Protein AF-A0A9W6W4Y9-F1 (afdb_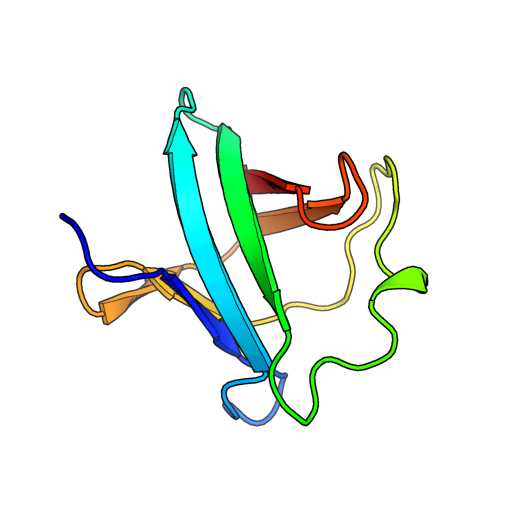monomer_lite)

Foldseek 3Di:
DFAWKFWADPVRDTFKTWDFPDDDPQKTKTFMDGDPPNPPPVPAAQDDPDADPDTWIAHSVRDTDDAKGWHRVDPGMIMMGHD

pLDDT: mean 81.07, std 10.97, range [54.16, 93.06]

Organism: NCBI:txid1785913

Structure (mmCIF, N/CA/C/O backbone):
data_AF-A0A9W6W4Y9-F1
#
_entry.id   AF-A0A9W6W4Y9-F1
#
loop_
_atom_site.group_PDB
_atom_site.id
_atom_site.type_symbol
_atom_site.label_atom_id
_atom_site.label_alt_id
_atom_site.label_comp_id
_atom_site.label_asym_id
_atom_site.label_entity_id
_atom_site.label_seq_id
_atom_site.pdbx_PDB_ins_code
_atom_site.Cartn_x
_atom_site.Cartn_y
_atom_site.Cartn_z
_atom_site.occupancy
_atom_site.B_iso_or_equiv
_atom_site.auth_seq_id
_atom_site.auth_comp_id
_atom_site.auth_asym_id
_atom_site.auth_atom_id
_atom_site.pdbx_PDB_model_num
ATOM 1 N N . MET A 1 1 ? 16.252 -11.694 3.529 1.00 54.22 1 MET A N 1
ATOM 2 C CA . MET A 1 1 ? 14.920 -11.249 3.076 1.00 54.22 1 MET A CA 1
ATOM 3 C C . MET A 1 1 ? 14.632 -9.986 3.855 1.00 54.22 1 MET A C 1
ATOM 5 O O . MET A 1 1 ? 14.676 -10.063 5.077 1.00 54.22 1 MET A O 1
ATOM 9 N N . SER A 1 2 ? 14.489 -8.849 3.176 1.00 69.12 2 SER A N 1
ATOM 10 C CA . SER A 1 2 ? 14.043 -7.593 3.789 1.00 69.12 2 SER A CA 1
ATOM 11 C C . SER A 1 2 ? 12.611 -7.745 4.309 1.00 69.12 2 SER A C 1
ATOM 13 O O . SER A 1 2 ? 11.870 -8.625 3.855 1.00 69.12 2 SER A O 1
ATOM 15 N N . ALA A 1 3 ? 12.242 -6.941 5.306 1.00 81.50 3 ALA A N 1
ATOM 16 C CA . ALA A 1 3 ? 10.865 -6.878 5.783 1.00 81.50 3 ALA A CA 1
ATOM 17 C C . ALA A 1 3 ? 9.947 -6.294 4.685 1.00 81.50 3 ALA A C 1
ATOM 19 O O . ALA A 1 3 ? 10.430 -5.625 3.773 1.00 81.50 3 ALA A O 1
ATOM 20 N 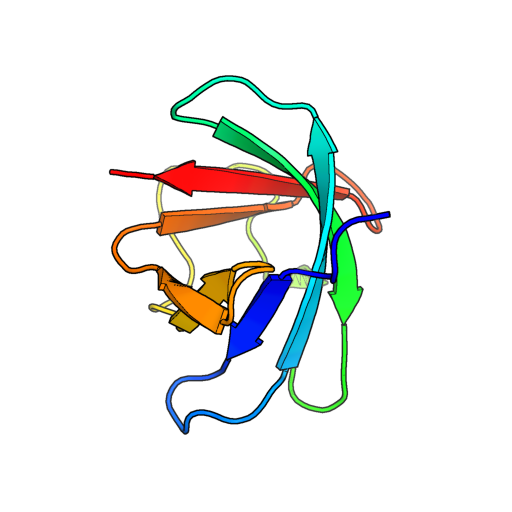N . PRO A 1 4 ? 8.629 -6.561 4.702 1.00 89.50 4 PRO A N 1
ATOM 21 C CA . PRO A 1 4 ? 7.718 -5.893 3.786 1.00 89.50 4 PRO A CA 1
ATOM 22 C C . PRO A 1 4 ? 7.536 -4.430 4.189 1.00 89.50 4 PRO A C 1
ATOM 24 O O . PRO A 1 4 ? 7.402 -4.104 5.370 1.00 89.50 4 PRO A O 1
ATOM 27 N N . TRP A 1 5 ? 7.434 -3.568 3.188 1.00 92.00 5 TRP A N 1
ATOM 28 C CA . TRP A 1 5 ? 7.019 -2.187 3.364 1.00 92.00 5 TRP A CA 1
ATOM 29 C C . TRP A 1 5 ? 5.539 -2.167 3.761 1.00 92.00 5 TRP A C 1
ATOM 31 O O . TRP A 1 5 ? 4.761 -3.036 3.362 1.00 92.00 5 TRP A O 1
ATOM 41 N N . THR A 1 6 ? 5.124 -1.202 4.570 1.00 92.06 6 THR A N 1
ATOM 42 C CA . THR A 1 6 ? 3.767 -1.137 5.121 1.00 92.06 6 THR A CA 1
ATOM 43 C C . THR A 1 6 ? 3.041 0.100 4.626 1.00 92.06 6 THR A C 1
ATOM 45 O O . THR A 1 6 ? 3.501 1.218 4.825 1.00 92.06 6 THR A O 1
ATOM 48 N N . LEU A 1 7 ? 1.863 -0.103 4.045 1.00 88.81 7 LEU A N 1
ATOM 49 C CA . LEU A 1 7 ? 0.964 0.974 3.664 1.00 88.81 7 LEU A CA 1
ATOM 50 C C . LEU A 1 7 ? -0.018 1.271 4.797 1.00 88.81 7 LEU A C 1
ATOM 52 O O . LEU A 1 7 ? -0.650 0.354 5.333 1.00 88.81 7 LEU A O 1
ATOM 56 N N . LEU A 1 8 ? -0.157 2.548 5.133 1.00 86.75 8 LEU A N 1
ATOM 57 C CA . LEU A 1 8 ? -1.041 3.062 6.167 1.00 86.75 8 LEU A CA 1
ATOM 58 C C . LEU A 1 8 ? -2.139 3.934 5.555 1.00 86.75 8 LEU A C 1
ATOM 60 O O . LEU A 1 8 ? -1.886 4.685 4.613 1.00 86.75 8 LEU A O 1
ATOM 64 N N . ASP A 1 9 ? -3.341 3.871 6.122 1.00 82.75 9 ASP A N 1
ATOM 65 C CA . ASP A 1 9 ? -4.402 4.826 5.805 1.00 82.75 9 ASP A CA 1
ATOM 66 C C . ASP A 1 9 ? -4.149 6.213 6.432 1.00 82.75 9 ASP A C 1
ATOM 68 O O . ASP A 1 9 ? -3.182 6.433 7.167 1.00 82.75 9 ASP A O 1
ATOM 72 N N . ALA A 1 10 ? -5.054 7.161 6.170 1.00 79.19 10 ALA A N 1
ATOM 73 C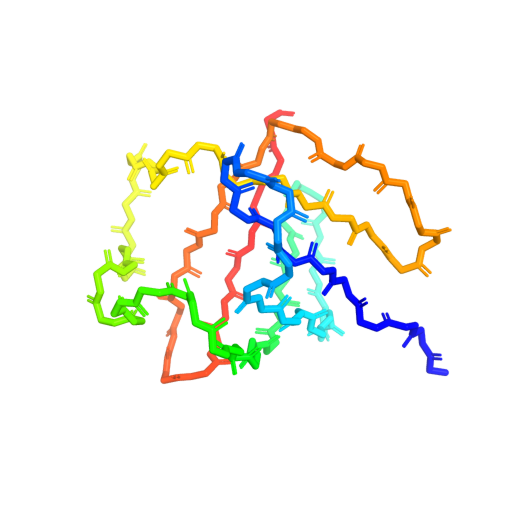 CA . ALA A 1 10 ? -4.992 8.512 6.735 1.00 79.19 10 ALA A CA 1
ATOM 74 C C . ALA A 1 10 ? -5.073 8.549 8.279 1.00 79.19 10 ALA A C 1
ATOM 76 O O . ALA A 1 10 ? -4.701 9.551 8.887 1.00 79.19 10 ALA A O 1
ATOM 77 N N . GLY A 1 11 ? -5.567 7.482 8.915 1.00 82.56 11 GLY A N 1
ATOM 78 C CA . GLY A 1 11 ? -5.606 7.312 10.367 1.00 82.56 11 GLY A CA 1
ATOM 79 C C . GLY A 1 11 ? -4.365 6.621 10.947 1.00 82.56 11 GLY A C 1
ATOM 80 O O . GLY A 1 11 ? -4.284 6.464 12.165 1.00 82.56 11 GLY A O 1
ATOM 81 N N . GLY A 1 12 ? -3.406 6.208 10.110 1.00 84.25 12 GLY A N 1
ATOM 82 C CA . GLY A 1 12 ? -2.206 5.476 10.519 1.00 84.25 12 GLY A CA 1
ATOM 83 C C . GLY A 1 12 ? -2.418 3.969 10.707 1.00 84.25 12 GLY A C 1
ATOM 84 O O . GLY A 1 12 ? -1.530 3.288 11.222 1.00 84.25 12 GLY A O 1
ATOM 85 N N . ALA A 1 13 ? -3.572 3.423 10.316 1.00 87.38 13 ALA A N 1
ATOM 86 C CA . ALA A 1 13 ? -3.830 1.992 10.396 1.00 87.38 13 ALA A CA 1
ATOM 87 C C . ALA A 1 13 ? -3.157 1.253 9.235 1.00 87.38 13 ALA A C 1
ATOM 89 O O . ALA A 1 13 ? -3.194 1.705 8.094 1.00 87.38 13 ALA A O 1
ATOM 90 N N . ARG A 1 14 ? -2.563 0.087 9.515 1.00 89.88 14 ARG A N 1
ATOM 91 C CA . ARG A 1 14 ? -1.931 -0.761 8.493 1.00 89.88 14 ARG A CA 1
ATOM 92 C C . ARG A 1 14 ? -2.991 -1.366 7.589 1.00 89.88 14 ARG A C 1
ATOM 94 O O . ARG A 1 14 ? -3.805 -2.164 8.048 1.00 89.88 14 ARG A O 1
ATOM 101 N N . VAL A 1 15 ? -2.925 -1.035 6.308 1.00 88.31 15 VAL A N 1
ATOM 102 C CA . VAL A 1 15 ? -3.911 -1.463 5.320 1.00 88.31 15 VAL A CA 1
ATOM 103 C C . VAL A 1 15 ? -3.338 -2.367 4.238 1.00 88.31 15 VAL A C 1
ATOM 105 O O . VAL A 1 15 ? -4.082 -3.152 3.666 1.00 88.31 15 VAL A O 1
ATOM 108 N N . ALA A 1 16 ? -2.032 -2.348 3.975 1.00 90.31 16 ALA A N 1
ATOM 109 C CA . ALA A 1 16 ? -1.390 -3.351 3.125 1.00 90.31 16 ALA A CA 1
ATOM 110 C C . ALA A 1 16 ? 0.082 -3.537 3.459 1.00 90.31 16 ALA A C 1
ATOM 112 O O . ALA A 1 16 ? 0.709 -2.709 4.118 1.00 90.31 16 ALA A O 1
ATOM 113 N N . GLU A 1 17 ? 0.628 -4.631 2.949 1.00 92.69 17 GLU A N 1
ATOM 114 C CA . GLU A 1 17 ? 2.058 -4.891 2.906 1.00 92.69 17 GLU A CA 1
ATOM 115 C C . GLU A 1 17 ? 2.535 -4.973 1.459 1.00 92.69 17 GLU A C 1
ATOM 117 O O . GLU A 1 17 ? 1.836 -5.498 0.592 1.00 92.69 17 GLU A O 1
ATOM 122 N N . LEU A 1 18 ? 3.731 -4.458 1.214 1.00 91.31 18 LEU A N 1
ATOM 123 C CA . LEU A 1 18 ? 4.358 -4.327 -0.089 1.00 91.31 18 LEU A CA 1
ATOM 124 C C . LEU A 1 18 ? 5.712 -5.036 -0.035 1.00 91.31 18 LEU A C 1
ATOM 126 O O . LEU A 1 18 ? 6.571 -4.710 0.780 1.00 91.31 18 LEU A O 1
ATOM 130 N N . CYS A 1 19 ? 5.909 -6.021 -0.901 1.00 93.06 19 CYS A N 1
ATOM 131 C CA . CYS A 1 19 ? 7.164 -6.756 -0.997 1.00 93.06 19 CYS A CA 1
ATOM 132 C C . CYS A 1 19 ? 7.885 -6.332 -2.271 1.00 93.06 19 CYS A C 1
ATOM 134 O O . CYS A 1 19 ? 7.424 -6.664 -3.366 1.00 93.06 19 CYS A O 1
ATOM 136 N N . VAL A 1 20 ? 9.013 -5.633 -2.127 1.00 91.50 20 VAL A N 1
ATOM 137 C CA . VAL A 1 20 ? 9.851 -5.211 -3.257 1.00 91.50 20 VAL A CA 1
ATOM 138 C C . VAL A 1 20 ? 10.385 -6.443 -3.985 1.00 91.50 20 VAL A C 1
ATOM 140 O O . VAL A 1 20 ? 11.057 -7.288 -3.393 1.00 91.50 20 VAL A O 1
ATOM 143 N N . THR A 1 21 ? 10.095 -6.545 -5.278 1.00 90.94 21 THR A N 1
ATOM 144 C CA . THR A 1 21 ? 10.623 -7.596 -6.162 1.00 90.94 21 THR A CA 1
ATOM 145 C C . THR A 1 21 ? 11.755 -7.090 -7.051 1.00 90.94 21 THR A C 1
ATOM 147 O O . THR A 1 21 ? 12.485 -7.889 -7.631 1.00 90.94 21 THR A O 1
ATOM 150 N N . GLY A 1 22 ? 11.903 -5.773 -7.163 1.00 89.06 22 GLY A N 1
ATOM 151 C CA . GLY A 1 22 ? 12.933 -5.106 -7.949 1.00 89.06 22 GLY A CA 1
ATOM 152 C C . GLY A 1 22 ? 12.489 -3.699 -8.325 1.00 89.06 22 GLY A C 1
ATOM 153 O O . GLY A 1 22 ? 11.361 -3.305 -8.050 1.00 89.06 22 GLY A O 1
ATOM 154 N N . GLY A 1 23 ? 13.365 -2.936 -8.958 1.00 87.56 23 GLY A N 1
ATOM 155 C CA . GLY A 1 23 ? 13.072 -1.581 -9.405 1.00 87.56 23 GLY A CA 1
ATOM 156 C C . GLY A 1 23 ? 14.329 -0.736 -9.451 1.00 87.56 23 GLY A C 1
ATOM 157 O O . GLY A 1 23 ? 15.332 -1.075 -8.826 1.00 87.56 23 GLY A O 1
ATOM 158 N N . ASP A 1 24 ? 14.241 0.355 -10.197 1.00 86.19 24 ASP A N 1
ATOM 159 C CA . ASP A 1 24 ? 15.290 1.350 -10.339 1.00 86.19 24 ASP A CA 1
ATOM 160 C C . ASP A 1 24 ? 14.701 2.719 -10.021 1.00 86.19 24 ASP A C 1
ATOM 162 O O . ASP A 1 24 ? 13.647 3.091 -10.546 1.00 86.19 24 ASP A O 1
ATOM 166 N N . PHE A 1 25 ? 15.392 3.492 -9.181 1.00 80.50 25 PHE A N 1
ATOM 167 C CA . PHE A 1 25 ? 14.937 4.821 -8.779 1.00 80.50 25 PHE A CA 1
ATOM 168 C C . PHE A 1 25 ? 14.588 5.695 -10.007 1.00 80.50 25 PHE A C 1
ATOM 170 O O . PHE A 1 25 ? 15.394 5.779 -10.939 1.00 80.50 25 PHE A O 1
ATOM 177 N N . PRO A 1 26 ? 13.419 6.374 -10.030 1.00 85.19 26 PRO A N 1
ATOM 178 C CA . PRO A 1 26 ? 12.492 6.612 -8.915 1.00 85.19 26 PRO A CA 1
ATOM 179 C C . PRO A 1 26 ? 11.378 5.565 -8.752 1.00 85.19 26 PRO A C 1
ATOM 181 O O . PRO A 1 26 ? 10.411 5.834 -8.047 1.00 85.19 26 PRO A O 1
ATOM 184 N N . TRP A 1 27 ? 11.471 4.408 -9.405 1.00 86.06 27 TRP A N 1
ATOM 185 C CA . TRP A 1 27 ? 10.460 3.354 -9.379 1.00 86.06 27 TRP A CA 1
ATOM 186 C C . TRP A 1 27 ? 10.883 2.156 -8.533 1.00 86.06 27 TRP A C 1
ATOM 188 O O . TRP A 1 27 ? 11.988 1.635 -8.657 1.00 86.06 27 TRP A O 1
ATOM 198 N N . LEU A 1 28 ? 9.950 1.655 -7.733 1.00 90.56 28 LEU A N 1
ATOM 199 C CA . LEU A 1 28 ? 10.014 0.321 -7.155 1.00 90.56 28 LEU A CA 1
ATOM 200 C C . LEU A 1 28 ? 8.825 -0.502 -7.642 1.00 90.56 28 LEU A C 1
ATOM 202 O O . LEU A 1 28 ? 7.732 0.017 -7.872 1.00 90.56 28 LEU A O 1
ATOM 206 N N . HIS A 1 29 ? 9.052 -1.799 -7.800 1.00 90.19 29 HIS A N 1
ATOM 207 C CA . HIS A 1 29 ? 8.047 -2.783 -8.163 1.00 90.19 29 HIS A CA 1
ATOM 208 C C . HIS A 1 29 ? 7.958 -3.841 -7.081 1.00 90.19 29 HIS A C 1
ATOM 210 O O . HIS A 1 29 ? 8.944 -4.196 -6.425 1.00 90.19 29 HIS A O 1
ATOM 216 N N . GLY A 1 30 ? 6.761 -4.377 -6.917 1.00 91.69 30 GLY A N 1
ATOM 217 C CA . GLY A 1 30 ? 6.538 -5.380 -5.909 1.00 91.69 30 GLY A CA 1
ATOM 218 C C . GLY A 1 30 ? 5.220 -6.098 -6.043 1.00 91.69 30 GLY A C 1
ATOM 219 O O . GLY A 1 30 ? 4.388 -5.828 -6.912 1.00 91.69 30 GLY A O 1
ATOM 220 N N . THR A 1 31 ? 5.039 -7.011 -5.106 1.00 91.75 31 THR A N 1
ATOM 221 C CA . THR A 1 31 ? 3.730 -7.588 -4.830 1.00 91.75 31 THR A CA 1
ATOM 222 C C . THR A 1 31 ? 3.086 -6.841 -3.680 1.00 91.75 31 THR A C 1
ATOM 224 O O . THR A 1 31 ? 3.774 -6.305 -2.810 1.00 91.75 31 THR A O 1
ATOM 227 N N . ILE A 1 32 ? 1.762 -6.820 -3.671 1.00 89.62 32 ILE A N 1
ATOM 228 C CA . ILE A 1 32 ? 0.985 -6.250 -2.578 1.00 89.62 32 ILE A CA 1
ATOM 229 C C . ILE A 1 32 ? 0.100 -7.306 -1.939 1.00 89.62 32 ILE A C 1
ATOM 231 O O . ILE A 1 32 ? -0.511 -8.146 -2.603 1.00 89.62 32 ILE A O 1
ATOM 235 N N . ARG A 1 33 ? 0.010 -7.230 -0.618 1.00 91.31 33 ARG A N 1
ATOM 236 C CA . ARG A 1 33 ? -0.879 -8.027 0.209 1.00 91.31 33 ARG A CA 1
ATOM 237 C C . ARG A 1 33 ? -1.851 -7.091 0.929 1.00 91.31 33 ARG A C 1
ATOM 239 O O . ARG A 1 33 ? -1.469 -6.491 1.936 1.00 91.31 33 ARG A O 1
ATOM 246 N N . PRO A 1 34 ? -3.094 -6.952 0.435 1.00 87.94 34 PRO A N 1
ATOM 247 C CA . PRO A 1 34 ? -4.126 -6.180 1.118 1.00 87.94 34 PRO A CA 1
ATOM 248 C C . PRO A 1 34 ? -4.428 -6.758 2.507 1.00 87.94 34 PRO A C 1
ATOM 250 O O . PRO A 1 34 ? -4.510 -7.976 2.682 1.00 87.94 34 PRO A O 1
ATOM 253 N N . LEU A 1 35 ? -4.613 -5.880 3.488 1.00 89.50 35 LEU A N 1
ATOM 254 C CA . LEU A 1 35 ? -5.064 -6.190 4.844 1.00 89.50 35 LEU A CA 1
ATOM 255 C C . LEU A 1 35 ? -6.497 -5.661 5.047 1.00 89.50 35 LEU A C 1
ATOM 257 O O . LEU A 1 35 ? -7.007 -4.895 4.221 1.00 89.50 35 LEU A O 1
ATOM 261 N N . PRO A 1 36 ? -7.190 -6.054 6.133 1.00 86.38 36 PRO A N 1
ATOM 262 C CA . PRO A 1 36 ? -8.477 -5.456 6.470 1.00 86.38 36 PRO A CA 1
ATOM 263 C C . PRO A 1 36 ? -8.371 -3.925 6.541 1.00 86.38 36 PRO A C 1
ATOM 265 O O . PRO A 1 36 ? -7.522 -3.404 7.256 1.00 86.38 36 PRO A O 1
ATOM 268 N N . GLY A 1 37 ? -9.228 -3.216 5.804 1.00 79.00 37 GLY A N 1
ATOM 269 C CA . GLY A 1 37 ? -9.228 -1.747 5.755 1.00 79.00 37 GLY A CA 1
ATOM 270 C C . GLY A 1 37 ? -8.588 -1.128 4.508 1.00 79.00 37 GLY A C 1
ATOM 271 O O . GLY A 1 37 ? -8.736 0.069 4.312 1.00 79.00 37 GLY A O 1
ATOM 272 N N . PHE A 1 38 ? -7.978 -1.920 3.618 1.00 79.62 38 PHE A N 1
ATOM 273 C CA . PHE A 1 38 ? -7.364 -1.448 2.360 1.00 79.62 38 PHE A CA 1
ATOM 274 C C . PHE A 1 38 ? -8.292 -0.732 1.367 1.00 79.62 38 PHE A C 1
ATOM 276 O O . PHE A 1 38 ? -7.830 -0.191 0.367 1.00 79.62 38 PHE A O 1
ATOM 283 N N . GLY A 1 39 ? -9.598 -0.704 1.622 1.00 73.12 39 GLY A N 1
ATOM 284 C CA . GLY A 1 39 ? -10.571 -0.311 0.612 1.00 73.12 39 GLY A CA 1
ATOM 285 C C . GLY A 1 39 ? -10.572 -1.288 -0.574 1.00 73.12 39 GLY A C 1
ATOM 286 O O . GLY A 1 39 ? -9.876 -2.313 -0.566 1.00 73.12 39 GLY A O 1
ATOM 287 N N . PRO A 1 40 ? -11.402 -1.041 -1.593 1.00 69.62 40 PRO A N 1
ATOM 288 C CA . PRO A 1 40 ? -11.460 -1.899 -2.762 1.00 69.62 40 PRO A CA 1
ATOM 289 C C . PRO A 1 40 ? -10.156 -1.782 -3.559 1.00 69.62 40 PRO A C 1
ATOM 291 O O . PRO A 1 40 ? -9.884 -0.778 -4.202 1.00 69.62 40 PRO A O 1
ATOM 294 N N . TRP A 1 41 ? -9.371 -2.857 -3.593 1.00 69.62 41 TRP A N 1
ATOM 295 C CA . TRP A 1 41 ? -8.181 -2.992 -4.448 1.00 69.62 41 TRP A CA 1
ATOM 296 C C . TRP A 1 41 ? -8.445 -2.652 -5.933 1.00 69.62 41 TRP A C 1
ATOM 298 O O . TRP A 1 41 ? -7.557 -2.186 -6.643 1.00 69.62 41 TRP A O 1
ATOM 308 N N . ALA A 1 42 ? -9.683 -2.850 -6.398 1.00 65.19 42 ALA A N 1
ATOM 309 C CA . ALA A 1 42 ? -10.124 -2.497 -7.746 1.00 65.19 42 ALA A CA 1
ATOM 310 C C . ALA A 1 42 ? -10.217 -0.981 -8.009 1.00 65.19 42 ALA A C 1
ATOM 312 O O . ALA A 1 42 ? -10.300 -0.591 -9.167 1.00 65.19 42 ALA A O 1
ATOM 313 N N . GLU A 1 43 ? -10.214 -0.146 -6.968 1.00 70.06 43 GLU A N 1
ATOM 314 C CA . GLU A 1 43 ? -10.235 1.317 -7.090 1.00 70.06 43 GLU A CA 1
ATOM 315 C C . GLU A 1 43 ? -8.836 1.919 -7.250 1.00 70.06 43 GLU A C 1
ATOM 317 O O . GLU A 1 43 ? -8.719 3.106 -7.554 1.00 70.06 43 GLU A O 1
ATOM 322 N N . LEU A 1 44 ? -7.769 1.125 -7.084 1.00 72.06 44 LEU A N 1
ATOM 323 C CA . LEU A 1 44 ? -6.442 1.595 -7.458 1.00 72.06 44 LEU A CA 1
ATOM 324 C C . LEU A 1 44 ? -6.372 1.801 -8.973 1.00 72.06 44 LEU A C 1
ATOM 326 O O . LEU A 1 44 ? -6.810 0.926 -9.728 1.00 72.06 44 LEU A O 1
ATOM 330 N N . PRO A 1 45 ? -5.763 2.903 -9.430 1.00 67.56 45 PRO A N 1
ATOM 331 C CA . PRO A 1 45 ? -5.578 3.123 -10.848 1.00 67.56 45 PRO A CA 1
ATOM 332 C C . PRO A 1 45 ? -4.684 2.032 -11.444 1.00 67.56 45 PRO A C 1
ATOM 334 O O . PRO A 1 45 ? -3.596 1.748 -10.934 1.00 67.56 45 PRO A O 1
ATOM 337 N N . GLU A 1 46 ? -5.149 1.427 -12.540 1.00 67.88 46 GLU A N 1
ATOM 338 C CA . GLU A 1 46 ? -4.358 0.456 -13.307 1.00 67.88 46 GLU A CA 1
ATOM 339 C C . GLU A 1 46 ? -3.130 1.139 -13.920 1.00 67.88 46 GLU A C 1
ATOM 341 O O . GLU A 1 46 ? -2.024 0.621 -13.852 1.00 67.88 46 GLU A O 1
ATOM 346 N N . VAL A 1 47 ? -3.297 2.350 -14.454 1.00 63.47 47 VAL A N 1
ATOM 347 C CA . VAL A 1 47 ? -2.208 3.239 -14.872 1.00 63.47 47 VAL A CA 1
ATOM 348 C C . VAL A 1 47 ? -2.781 4.661 -14.878 1.00 63.47 47 VAL A C 1
ATOM 350 O O . VAL A 1 47 ? -3.582 4.981 -15.754 1.00 63.47 47 VAL A O 1
ATOM 353 N N . SER A 1 48 ? -2.452 5.520 -13.912 1.00 54.16 48 SER A N 1
ATOM 354 C CA . SER A 1 48 ? -2.858 6.935 -13.973 1.00 54.16 48 SER A CA 1
ATOM 355 C C . SER A 1 48 ? -1.761 7.874 -13.477 1.00 54.16 48 SER A C 1
ATOM 357 O O . SER A 1 48 ? -0.985 7.537 -12.585 1.00 54.16 48 SER A O 1
ATOM 359 N N . ASP A 1 49 ? -1.752 9.074 -14.059 1.00 55.41 49 ASP A N 1
ATOM 360 C CA . ASP A 1 49 ? -1.007 10.256 -13.603 1.00 55.41 49 ASP A CA 1
ATOM 361 C C . ASP A 1 49 ? -1.652 10.932 -12.367 1.00 55.41 49 ASP A C 1
ATOM 363 O O . ASP A 1 49 ? -1.103 11.893 -11.833 1.00 55.41 49 ASP A O 1
ATOM 367 N N . GLU A 1 50 ? -2.802 10.442 -11.882 1.00 54.38 50 GLU A N 1
ATOM 368 C CA . GLU A 1 50 ? -3.491 10.968 -10.693 1.00 54.38 50 GLU A CA 1
ATOM 369 C C . GLU A 1 50 ? -3.642 9.893 -9.611 1.00 54.38 50 GLU A C 1
ATOM 371 O O . GLU A 1 50 ? -4.339 8.890 -9.780 1.00 54.38 50 GLU A O 1
ATOM 376 N N . SER A 1 51 ? -2.937 10.130 -8.505 1.00 57.16 51 SER A N 1
ATOM 377 C CA . SER A 1 51 ? -2.764 9.270 -7.337 1.00 57.16 51 SER A CA 1
ATOM 378 C C . SER A 1 51 ? -4.004 9.186 -6.441 1.00 57.16 51 SER A C 1
ATOM 380 O O . SER A 1 51 ? -4.692 10.180 -6.214 1.00 57.16 51 SER A O 1
ATOM 382 N N . VAL A 1 52 ? -4.202 8.021 -5.819 1.00 56.72 52 VAL A N 1
ATOM 383 C CA . VAL A 1 52 ? -5.057 7.841 -4.628 1.00 56.72 52 VAL A CA 1
ATOM 384 C C . VAL A 1 52 ? -4.528 8.752 -3.497 1.00 56.72 52 VAL A C 1
ATOM 386 O O . VAL A 1 52 ? -3.309 8.940 -3.431 1.00 56.72 52 VAL A O 1
ATOM 389 N N . PRO A 1 53 ? -5.387 9.359 -2.641 1.00 54.44 53 PRO A N 1
ATOM 390 C CA . PRO A 1 53 ? -4.970 10.240 -1.539 1.00 54.44 53 PRO A CA 1
ATOM 391 C C . PRO A 1 53 ? -3.817 9.649 -0.719 1.00 54.44 53 PRO A C 1
ATOM 393 O O . PRO A 1 53 ? -3.708 8.424 -0.655 1.00 54.44 53 PRO A O 1
ATOM 396 N N . PRO A 1 54 ? -2.970 10.489 -0.088 1.00 56.34 54 PRO A N 1
ATOM 397 C CA . PRO A 1 54 ? -1.707 10.049 0.485 1.00 56.34 54 PRO A CA 1
ATOM 398 C C . PRO A 1 54 ? -1.958 8.990 1.553 1.00 56.34 54 PRO A C 1
ATOM 400 O O . PRO A 1 54 ? -2.392 9.274 2.668 1.00 56.34 54 PRO A O 1
ATOM 403 N N . LEU A 1 55 ? -1.685 7.754 1.170 1.00 70.06 55 LEU A N 1
ATOM 404 C CA . LEU A 1 55 ? -1.406 6.679 2.093 1.00 70.06 55 LEU A CA 1
ATOM 405 C C . LEU A 1 55 ? 0.011 6.944 2.609 1.00 70.06 55 LEU A C 1
ATOM 407 O O . LEU A 1 55 ? 0.866 7.399 1.850 1.00 70.06 55 LEU A O 1
ATOM 411 N N . SER A 1 56 ? 0.268 6.727 3.893 1.00 83.50 56 SER A N 1
ATOM 412 C CA . SER A 1 56 ? 1.643 6.803 4.399 1.00 83.50 56 SER A CA 1
ATOM 413 C C . SER A 1 56 ? 2.309 5.462 4.129 1.00 83.50 56 SER A C 1
ATOM 415 O O . SER A 1 56 ? 1.717 4.420 4.399 1.00 83.50 56 SER A O 1
ATOM 417 N N . LEU A 1 57 ? 3.520 5.462 3.589 1.00 87.06 57 LEU A N 1
ATOM 418 C CA . LEU A 1 57 ? 4.291 4.242 3.371 1.00 87.06 57 LEU A CA 1
ATOM 419 C C . LEU A 1 57 ? 5.412 4.201 4.397 1.00 87.06 57 LEU A C 1
ATOM 421 O O . LEU A 1 57 ? 6.013 5.222 4.704 1.00 87.06 57 LEU A O 1
ATOM 425 N N . VAL A 1 58 ? 5.655 3.030 4.957 1.00 89.75 58 VAL A N 1
ATOM 426 C CA . VAL A 1 58 ? 6.777 2.766 5.850 1.00 89.75 58 VAL A CA 1
ATOM 427 C C . VAL A 1 58 ? 7.651 1.741 5.153 1.00 89.75 58 VAL A C 1
ATOM 429 O O . VAL A 1 58 ? 7.126 0.713 4.717 1.00 89.75 58 VAL A O 1
ATOM 432 N N . ASP A 1 59 ? 8.935 2.028 4.990 1.00 89.00 59 ASP A N 1
ATOM 433 C CA . ASP A 1 59 ? 9.853 1.098 4.338 1.00 89.00 59 ASP A CA 1
ATOM 434 C C . ASP A 1 59 ? 10.203 -0.108 5.229 1.00 89.00 59 ASP A C 1
ATOM 436 O O . ASP A 1 59 ? 9.639 -0.309 6.310 1.00 89.00 59 ASP A O 1
ATOM 440 N N . ASP A 1 60 ? 11.099 -0.970 4.752 1.00 88.69 60 ASP A N 1
ATOM 441 C CA . ASP A 1 60 ? 11.528 -2.159 5.486 1.00 88.69 60 ASP A CA 1
ATOM 442 C C . ASP A 1 60 ? 12.456 -1.866 6.671 1.00 88.69 60 ASP A C 1
ATOM 444 O O . ASP A 1 60 ? 12.685 -2.760 7.492 1.00 88.69 60 ASP A O 1
ATOM 448 N N . GLU A 1 61 ? 12.941 -0.630 6.794 1.00 89.56 61 GLU A N 1
ATOM 449 C CA . GLU A 1 61 ? 13.724 -0.140 7.929 1.00 89.56 61 GLU A CA 1
ATOM 450 C C . GLU A 1 61 ? 12.838 0.534 8.991 1.00 89.56 61 GLU A C 1
ATOM 452 O O . GLU A 1 61 ? 13.266 0.720 10.132 1.00 89.56 61 GLU A O 1
ATOM 457 N N . GLY A 1 62 ? 11.571 0.804 8.663 1.00 87.44 62 GLY A N 1
ATOM 458 C CA . GLY A 1 62 ? 10.613 1.455 9.553 1.00 87.44 62 GLY A CA 1
ATOM 459 C C . GLY A 1 62 ? 10.514 2.966 9.345 1.00 87.44 62 GLY A C 1
ATOM 460 O O . GLY A 1 62 ? 9.850 3.639 10.138 1.00 87.44 62 GLY A O 1
ATOM 461 N N . GLU A 1 63 ? 11.131 3.501 8.294 1.00 88.94 63 GLU A N 1
ATOM 462 C CA . GLU A 1 63 ? 11.149 4.928 8.005 1.00 88.94 63 GLU A CA 1
ATOM 463 C C . GLU A 1 63 ? 9.920 5.348 7.200 1.00 88.94 63 GLU A C 1
ATOM 465 O O . GLU A 1 63 ? 9.441 4.651 6.301 1.00 88.94 63 GLU A O 1
ATOM 470 N N . ALA A 1 64 ? 9.381 6.520 7.543 1.00 87.81 64 ALA A N 1
ATOM 471 C CA . ALA A 1 64 ? 8.222 7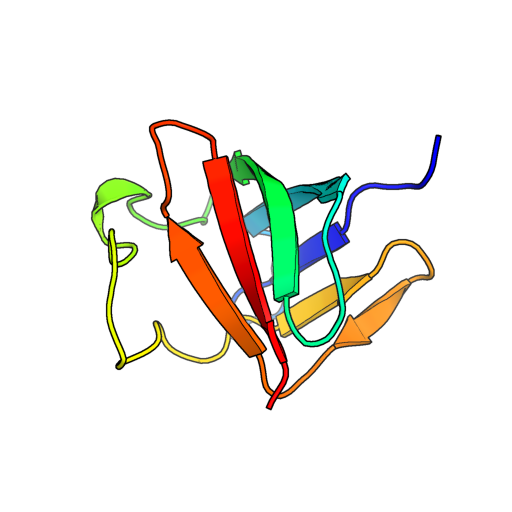.071 6.863 1.00 87.81 64 ALA A CA 1
ATOM 472 C C . ALA A 1 64 ? 8.619 7.626 5.490 1.00 87.81 64 ALA A C 1
ATOM 474 O O . ALA A 1 64 ? 9.366 8.597 5.367 1.00 87.81 64 ALA A O 1
ATOM 475 N N . VAL A 1 65 ? 8.028 7.051 4.456 1.00 86.31 65 VAL A N 1
ATOM 476 C CA . VAL A 1 65 ? 8.125 7.488 3.074 1.00 86.31 65 VAL A CA 1
ATOM 477 C C . VAL A 1 65 ? 6.953 8.416 2.769 1.00 86.31 65 VAL A C 1
ATOM 479 O O . VAL A 1 65 ? 5.781 8.070 2.932 1.00 86.31 65 VAL A O 1
ATOM 482 N N . THR A 1 66 ? 7.277 9.607 2.277 1.00 82.00 66 THR A N 1
ATOM 483 C CA . THR A 1 66 ? 6.302 10.606 1.828 1.00 82.00 66 THR A CA 1
ATOM 484 C C . THR A 1 66 ? 6.534 10.926 0.358 1.00 82.00 66 THR A C 1
ATOM 486 O O . THR A 1 66 ? 7.604 10.645 -0.173 1.00 82.00 66 THR A O 1
ATOM 489 N N . GLY A 1 67 ? 5.530 11.498 -0.311 1.00 77.88 67 GLY A N 1
ATOM 490 C CA . GLY A 1 67 ? 5.677 11.893 -1.711 1.00 77.88 67 GLY A CA 1
ATOM 491 C C . GLY A 1 67 ? 5.888 10.692 -2.632 1.00 77.88 67 GLY A C 1
ATOM 492 O O . GLY A 1 67 ? 6.883 10.614 -3.349 1.00 77.88 67 GLY A O 1
ATOM 493 N N . PHE A 1 68 ? 4.925 9.779 -2.648 1.00 80.69 68 PHE A N 1
ATOM 494 C CA . PHE A 1 68 ? 4.910 8.667 -3.584 1.00 80.69 68 PHE A CA 1
ATOM 495 C C . PHE A 1 68 ? 3.493 8.434 -4.107 1.00 80.69 68 PHE A C 1
ATOM 497 O O . PHE A 1 68 ? 2.514 8.906 -3.526 1.00 80.69 68 PHE A O 1
ATOM 504 N N . TRP A 1 69 ? 3.386 7.665 -5.182 1.00 79.75 69 TRP A N 1
ATOM 505 C CA . TRP A 1 69 ? 2.119 7.112 -5.650 1.00 79.75 69 TRP A CA 1
ATOM 506 C C . TRP A 1 69 ? 2.233 5.611 -5.868 1.00 79.75 69 TRP A C 1
ATOM 508 O O . TRP A 1 69 ? 3.308 5.122 -6.207 1.00 79.75 69 TRP A O 1
ATOM 518 N N . ILE A 1 70 ? 1.124 4.887 -5.698 1.00 82.38 70 ILE A N 1
ATOM 519 C CA . ILE A 1 70 ? 1.016 3.453 -5.994 1.00 82.38 70 ILE A CA 1
ATOM 520 C C . ILE A 1 70 ? 0.164 3.275 -7.247 1.00 82.38 70 ILE A C 1
ATOM 522 O O . ILE A 1 70 ? -0.905 3.869 -7.372 1.00 82.38 70 ILE A O 1
ATOM 526 N N . VAL A 1 71 ? 0.638 2.419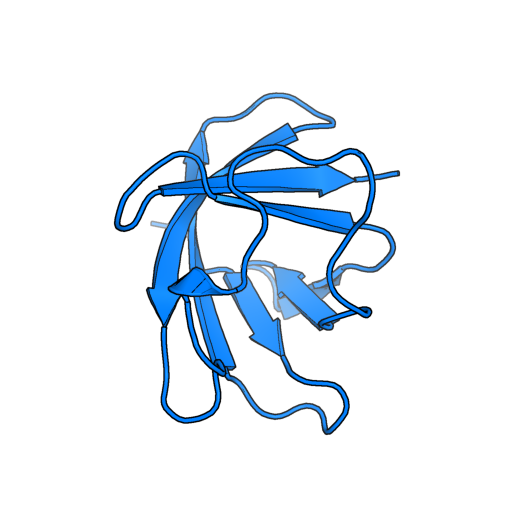 -8.144 1.00 82.06 71 VAL A N 1
ATOM 527 C CA . VAL A 1 71 ? -0.013 2.038 -9.395 1.00 82.06 71 VAL A CA 1
ATOM 528 C C . VAL A 1 71 ? -0.168 0.525 -9.418 1.00 82.06 71 VAL A C 1
ATOM 530 O O . VAL A 1 71 ? 0.748 -0.208 -9.039 1.00 82.06 71 VAL A O 1
ATOM 533 N N . ARG A 1 72 ? -1.322 0.038 -9.870 1.00 84.56 72 ARG A N 1
ATOM 534 C CA . ARG A 1 72 ? -1.603 -1.393 -9.978 1.00 84.56 72 ARG A CA 1
ATOM 535 C C . ARG A 1 72 ? -1.191 -1.923 -11.351 1.00 84.56 72 ARG A C 1
ATOM 537 O O . ARG A 1 72 ? -1.855 -1.652 -12.333 1.00 84.56 72 ARG A O 1
ATOM 544 N N . HIS A 1 73 ? -0.167 -2.767 -11.423 1.00 82.62 73 HIS A N 1
ATOM 545 C CA . HIS A 1 73 ? 0.268 -3.377 -12.691 1.00 82.62 73 HIS A CA 1
ATOM 546 C C . HIS A 1 73 ? -0.450 -4.697 -13.011 1.00 82.62 73 HIS A C 1
ATOM 548 O O . HIS A 1 73 ? -0.454 -5.147 -14.155 1.00 82.62 73 HIS A O 1
ATOM 554 N N . GLY A 1 74 ? -1.067 -5.330 -12.011 1.00 82.06 74 GLY A N 1
ATOM 555 C CA . GLY A 1 74 ? -1.710 -6.630 -12.174 1.00 82.06 74 GLY A CA 1
ATOM 556 C C . GLY A 1 74 ? -2.607 -7.013 -10.996 1.00 82.06 74 GLY A C 1
ATOM 557 O O . GLY A 1 74 ? -2.940 -6.179 -10.155 1.00 82.06 74 GLY A O 1
ATOM 558 N N . PRO A 1 75 ? -3.047 -8.278 -10.897 1.00 79.75 75 PRO A N 1
ATOM 559 C CA . PRO A 1 75 ? -3.954 -8.735 -9.840 1.00 79.75 75 PRO A CA 1
ATOM 560 C C . PRO A 1 75 ? -3.398 -8.585 -8.420 1.00 79.75 75 PRO A C 1
ATOM 562 O O . PRO A 1 75 ? -4.174 -8.326 -7.508 1.00 79.75 75 PRO A O 1
ATOM 565 N N . ALA A 1 76 ? -2.083 -8.729 -8.252 1.00 8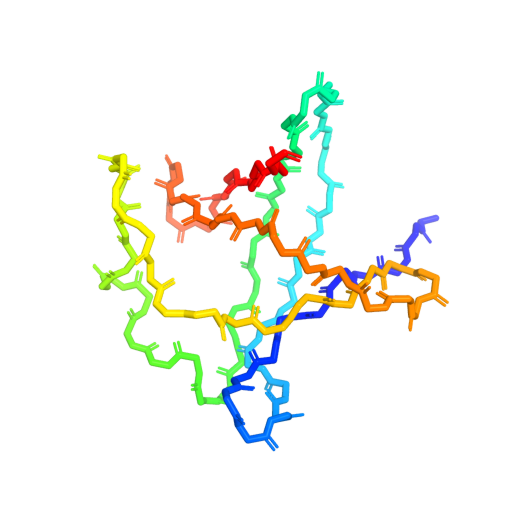5.56 76 ALA A N 1
ATOM 566 C CA . ALA A 1 76 ? -1.369 -8.583 -6.980 1.00 85.56 76 ALA A CA 1
ATOM 567 C C . ALA A 1 76 ? -0.026 -7.853 -7.158 1.00 85.56 76 ALA A C 1
ATOM 569 O O . ALA A 1 76 ? 0.855 -7.943 -6.305 1.00 85.56 76 ALA A O 1
ATOM 570 N N . GLU A 1 77 ? 0.141 -7.167 -8.287 1.00 88.75 77 GLU A N 1
ATOM 571 C CA . GLU A 1 77 ? 1.383 -6.510 -8.682 1.00 88.75 77 GLU A CA 1
ATOM 572 C C . GLU A 1 77 ? 1.191 -5.002 -8.681 1.00 88.75 77 GLU A C 1
ATOM 574 O O . GLU A 1 77 ? 0.177 -4.490 -9.172 1.00 88.75 77 GLU A O 1
ATOM 579 N N . VAL A 1 78 ? 2.182 -4.301 -8.141 1.00 88.44 78 VAL A N 1
ATOM 580 C CA . VAL A 1 78 ? 2.202 -2.844 -8.027 1.00 88.44 78 VAL A CA 1
ATOM 581 C C . VAL A 1 78 ? 3.545 -2.273 -8.442 1.00 88.44 78 VAL A C 1
ATOM 583 O O . VAL A 1 78 ? 4.594 -2.894 -8.261 1.00 88.44 78 VAL A O 1
ATOM 586 N N . GLY A 1 79 ? 3.501 -1.048 -8.945 1.00 88.00 79 GLY A N 1
ATOM 587 C CA . GLY A 1 79 ? 4.627 -0.130 -8.925 1.00 88.00 79 GLY A CA 1
ATOM 588 C C . GLY A 1 79 ? 4.348 0.998 -7.941 1.00 88.00 79 GLY A C 1
ATOM 589 O O . GLY A 1 79 ? 3.200 1.406 -7.775 1.00 88.00 79 GLY A O 1
ATOM 590 N N . TRP A 1 80 ? 5.380 1.535 -7.308 1.00 87.88 80 TRP A N 1
ATOM 591 C CA . TRP A 1 80 ? 5.293 2.844 -6.678 1.00 87.88 80 TRP A CA 1
ATOM 592 C C . TRP A 1 80 ? 6.472 3.710 -7.076 1.00 87.88 80 TRP A C 1
ATOM 594 O O . TRP A 1 80 ? 7.589 3.225 -7.260 1.00 87.88 80 TRP A O 1
ATOM 604 N N . ARG A 1 81 ? 6.196 4.997 -7.263 1.00 84.62 81 ARG A N 1
ATOM 605 C CA . ARG A 1 81 ? 7.180 5.980 -7.708 1.00 84.62 81 ARG A CA 1
ATOM 606 C C . ARG A 1 81 ? 7.300 7.083 -6.679 1.00 84.62 81 ARG A C 1
ATOM 608 O O . ARG A 1 81 ? 6.284 7.521 -6.146 1.00 84.62 81 ARG A O 1
ATOM 615 N N . PHE A 1 82 ? 8.515 7.565 -6.476 1.00 82.56 82 PHE A N 1
ATOM 616 C CA . PHE A 1 82 ? 8.803 8.733 -5.649 1.00 82.56 82 PHE A CA 1
ATOM 617 C C . PHE A 1 82 ? 8.809 10.024 -6.492 1.00 82.56 82 PHE A C 1
ATOM 619 O O . PHE A 1 82 ? 9.141 9.978 -7.685 1.00 82.56 82 PHE A O 1
ATOM 626 N N . TYR A 1 83 ? 8.415 11.152 -5.888 1.00 74.00 83 TYR A N 1
ATOM 627 C CA . TYR A 1 83 ? 8.555 12.496 -6.478 1.00 74.00 83 TYR A CA 1
ATOM 628 C C . TYR A 1 83 ? 9.991 13.021 -6.417 1.00 74.00 83 TYR A C 1
ATOM 630 O O . TYR A 1 83 ? 10.706 12.706 -5.440 1.00 74.00 83 TYR A O 1
#

Radius of gyration: 11.53 Å; chains: 1; bounding box: 27×24×25 Å

Secondary structure (DSSP, 8-state):
-PPPEEEE-TTS-EEEEEEEEE--TTEEEEEEEE-TT---GGGS-SS-SSPPS--EEE-TTSPEE-SEEEEE-SSSEEEEEE-

Sequence (83 aa):
MSAPWTLLDAGGARVAELCVTGGDFPWLHGTIRPLPGFGPWAELPEVSDESVPPLSLVDDEGEAVTGFWIVRHGPAEVGWRFY